Protein AF-A0A0F2RL14-F1 (afdb_monomer_lite)

Secondary structure (DSSP, 8-state):
-----------SGGG----TTTHHHHHHHHTTT--SSS------STTSSHHHHHHHHHHHHTPEEEE--TT----HHHHHTT-S-EEEETHHHHHHTT--GGGTTT-

pLDDT: mean 78.36, std 16.44, range [37.81, 94.62]

Structure (mmCIF, N/CA/C/O backbone):
data_AF-A0A0F2RL14-F1
#
_entry.id   AF-A0A0F2RL14-F1
#
loop_
_atom_site.group_PDB
_atom_site.id
_atom_site.type_symbol
_atom_site.label_atom_id
_atom_site.label_alt_id
_atom_site.label_comp_id
_atom_site.label_asym_id
_atom_site.label_entity_id
_atom_site.label_seq_id
_atom_site.pdbx_PDB_ins_code
_atom_site.Cartn_x
_atom_site.Cartn_y
_atom_site.Cartn_z
_atom_site.occupancy
_atom_site.B_iso_or_equiv
_atom_site.auth_seq_id
_atom_site.auth_comp_id
_atom_site.auth_asym_id
_atom_site.auth_atom_id
_atom_site.pdbx_PDB_model_num
ATOM 1 N N . MET A 1 1 ? -7.257 23.235 -30.963 1.00 46.66 1 MET A N 1
ATOM 2 C CA . MET A 1 1 ? -7.518 23.783 -29.615 1.00 46.66 1 MET A CA 1
ATOM 3 C C . MET A 1 1 ? -6.864 22.869 -28.592 1.00 46.66 1 MET A C 1
ATOM 5 O O . MET A 1 1 ? -7.030 21.665 -28.747 1.00 46.66 1 MET A O 1
ATOM 9 N N . PRO A 1 2 ? -6.107 23.383 -27.611 1.00 50.28 2 PRO A N 1
ATOM 10 C CA . PRO A 1 2 ? -5.514 22.547 -26.575 1.00 50.28 2 PRO A CA 1
ATOM 11 C C . PRO A 1 2 ? -6.593 22.121 -25.570 1.00 50.28 2 PRO A C 1
ATOM 13 O O . PRO A 1 2 ? -7.429 22.932 -25.174 1.00 50.28 2 PRO A O 1
ATOM 16 N N . LEU A 1 3 ? -6.595 20.840 -25.197 1.00 46.94 3 LEU A N 1
ATOM 17 C CA . LEU A 1 3 ? -7.476 20.288 -24.167 1.00 46.94 3 LEU A CA 1
ATOM 18 C C . LEU A 1 3 ? -7.044 20.833 -22.794 1.00 46.94 3 LEU A C 1
ATOM 20 O O . LEU A 1 3 ? -5.859 20.731 -22.464 1.00 46.94 3 LEU A O 1
ATOM 24 N N . PRO A 1 4 ? -7.951 21.398 -21.979 1.00 44.03 4 PRO A N 1
ATOM 25 C CA . PRO A 1 4 ? -7.604 21.876 -20.654 1.00 44.03 4 PRO A CA 1
ATOM 26 C C . PRO A 1 4 ? -7.525 20.665 -19.723 1.00 44.03 4 PRO A C 1
ATOM 28 O O . PRO A 1 4 ? -8.524 20.240 -19.146 1.00 44.03 4 PRO A O 1
ATOM 31 N N . LEU A 1 5 ? -6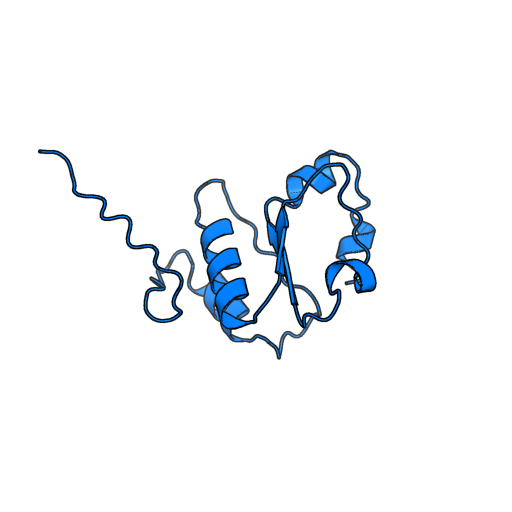.335 20.084 -19.579 1.00 44.47 5 LEU A N 1
ATOM 32 C CA . LEU A 1 5 ? -6.071 19.131 -18.507 1.00 44.47 5 LEU A CA 1
ATOM 33 C C . LEU A 1 5 ? -5.932 19.930 -17.211 1.00 44.47 5 LEU A C 1
ATOM 35 O O . LEU A 1 5 ? -4.838 20.310 -16.800 1.00 44.47 5 LEU A O 1
ATOM 39 N N . GLY A 1 6 ? -7.072 20.260 -16.605 1.00 37.81 6 GLY A N 1
ATOM 40 C CA . GLY A 1 6 ? -7.121 20.797 -15.256 1.00 37.81 6 GLY A CA 1
ATOM 41 C C . GLY A 1 6 ? -6.551 19.754 -14.306 1.00 37.81 6 GLY A C 1
ATOM 42 O O . GLY A 1 6 ? -7.246 18.814 -13.931 1.00 37.81 6 GLY A O 1
ATOM 43 N N . HIS A 1 7 ? -5.282 19.910 -13.935 1.00 48.09 7 HIS A N 1
ATOM 44 C CA . HIS A 1 7 ? -4.658 19.169 -12.849 1.00 48.09 7 HIS A CA 1
ATOM 45 C C . HIS A 1 7 ? -5.282 19.646 -11.532 1.00 48.09 7 HIS A C 1
ATOM 47 O O . HIS A 1 7 ? -4.729 20.475 -10.812 1.00 48.09 7 HIS A O 1
ATOM 53 N N . ARG A 1 8 ? -6.501 19.177 -11.251 1.00 42.28 8 ARG A N 1
ATOM 54 C CA . ARG A 1 8 ? -7.038 19.181 -9.897 1.00 42.28 8 ARG A CA 1
ATOM 55 C C . ARG A 1 8 ? -6.203 18.174 -9.126 1.00 42.28 8 ARG A C 1
ATOM 57 O O . ARG A 1 8 ? -6.225 16.988 -9.440 1.00 42.28 8 ARG A O 1
ATOM 64 N N . SER A 1 9 ? -5.438 18.671 -8.162 1.00 45.31 9 SER A N 1
ATOM 65 C CA . SER A 1 9 ? -4.812 17.846 -7.135 1.00 45.31 9 SER A CA 1
ATOM 66 C C . SER A 1 9 ? -5.932 17.206 -6.310 1.00 45.31 9 SER A C 1
ATOM 68 O O . SER A 1 9 ? -6.399 17.758 -5.318 1.00 45.31 9 SER A O 1
ATOM 70 N N . ALA A 1 10 ? -6.445 16.097 -6.829 1.00 45.34 10 ALA A N 1
ATOM 71 C CA . ALA A 1 10 ? -7.497 15.271 -6.268 1.00 45.34 10 ALA A CA 1
ATOM 72 C C . ALA A 1 10 ? -6.859 14.336 -5.234 1.00 45.34 10 ALA A C 1
ATOM 74 O O . ALA A 1 10 ? -6.540 13.187 -5.529 1.00 45.34 10 ALA A O 1
ATOM 75 N N . LEU A 1 11 ? -6.563 14.872 -4.050 1.00 50.31 11 LEU A N 1
ATOM 76 C CA . LEU A 1 11 ? -5.995 14.110 -2.928 1.00 50.31 11 LEU A CA 1
ATOM 77 C C . LEU A 1 11 ? -7.058 13.750 -1.871 1.00 50.31 11 LEU A C 1
ATOM 79 O O . LEU A 1 11 ? -6.724 13.175 -0.838 1.00 50.31 11 LEU A O 1
ATOM 83 N N . GLY A 1 12 ? -8.331 14.086 -2.115 1.00 50.28 12 GLY A N 1
ATOM 84 C CA . GLY A 1 12 ? -9.468 13.731 -1.265 1.00 50.28 12 GLY A CA 1
ATOM 85 C C . GLY A 1 12 ? -10.190 12.472 -1.751 1.00 50.28 12 GLY A C 1
ATOM 86 O O . GLY A 1 12 ? -10.265 12.211 -2.951 1.00 50.28 12 GLY A O 1
ATOM 87 N N . ARG A 1 13 ? -10.767 11.706 -0.815 1.00 51.34 13 ARG A N 1
ATOM 88 C CA . ARG A 1 13 ? -11.538 10.472 -1.083 1.00 51.34 13 ARG A CA 1
ATOM 89 C C . ARG A 1 13 ? -12.722 10.709 -2.035 1.00 51.34 13 ARG A C 1
ATOM 91 O O . ARG A 1 13 ? -13.128 9.798 -2.745 1.00 51.34 13 ARG A O 1
ATOM 98 N N . GLU A 1 14 ? -13.246 11.933 -2.060 1.00 49.00 14 GLU A N 1
ATOM 99 C CA . GLU A 1 14 ? -14.365 12.368 -2.907 1.00 49.00 14 GLU A CA 1
ATOM 100 C C . GLU A 1 14 ? -13.989 12.779 -4.342 1.00 49.00 14 GLU A C 1
ATOM 102 O O . GLU A 1 14 ? -14.878 12.894 -5.182 1.00 49.00 14 GLU A O 1
ATOM 107 N N . ASP A 1 15 ? -12.700 12.924 -4.660 1.00 55.09 15 ASP A N 1
ATOM 108 C CA . ASP A 1 15 ? -12.231 13.179 -6.032 1.00 55.09 15 ASP A CA 1
ATOM 109 C C . ASP A 1 15 ? -11.713 11.905 -6.729 1.00 55.09 15 ASP A C 1
ATOM 111 O O . ASP A 1 15 ? -11.136 11.954 -7.820 1.00 55.09 15 ASP A O 1
ATOM 115 N N . PHE A 1 16 ? -11.905 10.745 -6.099 1.00 64.62 16 PHE A N 1
ATOM 116 C CA . PHE A 1 16 ? -11.449 9.472 -6.625 1.00 64.62 16 PHE A CA 1
ATOM 117 C C . PHE A 1 16 ? -12.376 8.978 -7.748 1.00 64.62 16 PHE A C 1
ATOM 119 O O . PHE A 1 16 ? -13.507 8.552 -7.511 1.00 64.62 16 PHE A O 1
ATOM 126 N N . LEU A 1 17 ? -11.894 9.014 -8.993 1.00 64.62 17 LEU A N 1
ATOM 127 C CA . LEU A 1 17 ? -12.602 8.419 -10.127 1.00 64.62 17 LEU A CA 1
ATOM 128 C C . LEU A 1 17 ? -12.404 6.896 -10.117 1.00 64.62 17 LEU A C 1
ATOM 130 O O . LEU A 1 17 ? -11.452 6.367 -10.700 1.00 64.62 17 LEU A O 1
ATOM 134 N N . VAL A 1 18 ? -13.332 6.195 -9.460 1.00 74.12 18 VAL A N 1
ATOM 135 C CA . VAL A 1 18 ? -13.528 4.757 -9.674 1.00 74.12 18 VAL A CA 1
ATOM 136 C C . VAL A 1 18 ? -13.950 4.557 -11.130 1.00 74.12 18 VAL A C 1
ATOM 138 O O . VAL A 1 18 ? -14.899 5.179 -11.607 1.00 74.12 18 VAL A O 1
ATOM 141 N N . ALA A 1 19 ? -13.232 3.704 -11.842 1.00 77.06 19 ALA A N 1
ATOM 142 C CA . ALA A 1 19 ? -13.506 3.333 -13.217 1.00 77.06 19 ALA A CA 1
ATOM 143 C C . ALA A 1 19 ? -13.333 1.817 -13.372 1.00 77.06 19 ALA A C 1
ATOM 145 O O . ALA A 1 19 ? -12.567 1.222 -12.612 1.00 77.06 19 ALA A O 1
ATOM 146 N N . PRO A 1 20 ? -13.911 1.193 -14.414 1.00 77.50 20 PRO A N 1
ATOM 147 C CA . PRO A 1 20 ? -13.834 -0.260 -14.596 1.00 77.50 20 PRO A CA 1
ATOM 148 C C . PRO A 1 20 ? -12.412 -0.841 -14.542 1.00 77.50 20 PRO A C 1
ATOM 150 O O . PRO A 1 20 ? -12.221 -1.991 -14.169 1.00 77.50 20 PRO A O 1
ATOM 153 N N . GLY A 1 21 ? -11.392 -0.044 -14.885 1.00 80.06 21 GLY A N 1
ATOM 154 C CA . GLY A 1 21 ? -9.986 -0.454 -14.835 1.00 80.06 21 GLY A CA 1
ATOM 155 C C . GLY A 1 21 ? -9.313 -0.412 -13.455 1.00 80.06 21 GLY A C 1
ATOM 156 O O . GLY A 1 21 ? -8.186 -0.884 -13.345 1.00 80.06 21 GLY A O 1
ATOM 157 N N . ASN A 1 22 ? -9.941 0.165 -12.423 1.00 83.81 22 ASN A N 1
ATOM 158 C CA . ASN A 1 22 ? -9.380 0.261 -11.067 1.00 83.81 22 ASN A CA 1
ATOM 159 C C . ASN A 1 22 ? -10.348 -0.165 -9.944 1.00 83.81 22 ASN A C 1
ATOM 161 O O . ASN A 1 22 ? -9.927 -0.205 -8.790 1.00 83.81 22 ASN A O 1
ATOM 165 N N . GLU A 1 23 ? -11.595 -0.527 -10.266 1.00 87.69 23 GLU A N 1
ATOM 166 C CA . GLU A 1 23 ? -12.639 -0.926 -9.305 1.00 87.69 23 GLU A CA 1
ATOM 167 C C . GLU A 1 23 ? -12.167 -1.974 -8.291 1.00 87.69 23 GLU A C 1
ATOM 169 O O . GLU A 1 23 ? -12.360 -1.807 -7.087 1.00 87.69 23 GLU A O 1
ATOM 174 N N . GLU A 1 24 ? -11.502 -3.033 -8.755 1.00 90.00 24 GLU A N 1
ATOM 175 C CA . GLU A 1 24 ? -11.025 -4.101 -7.873 1.00 90.00 24 GLU A CA 1
ATOM 176 C C . GLU A 1 24 ? -9.936 -3.614 -6.909 1.00 90.00 24 GLU A C 1
ATOM 178 O O . GLU A 1 24 ? -9.995 -3.893 -5.710 1.00 90.00 24 GLU A O 1
ATOM 183 N N . ALA A 1 25 ? -8.961 -2.851 -7.412 1.00 90.31 25 ALA A N 1
ATOM 184 C CA . ALA A 1 25 ? -7.896 -2.293 -6.584 1.00 90.31 25 ALA A CA 1
ATOM 185 C C . ALA A 1 25 ? -8.474 -1.392 -5.484 1.00 90.31 25 ALA A C 1
ATOM 187 O O . ALA A 1 25 ? -8.049 -1.448 -4.334 1.00 90.31 25 ALA A O 1
ATOM 188 N N . VAL A 1 26 ? -9.487 -0.603 -5.826 1.00 89.25 26 VAL A N 1
ATOM 189 C CA . VAL A 1 26 ? -10.150 0.323 -4.905 1.00 89.25 26 VAL A CA 1
ATOM 190 C C . VAL A 1 26 ? -10.940 -0.425 -3.848 1.00 89.25 26 VAL A C 1
ATOM 192 O O . VAL A 1 26 ? -10.805 -0.120 -2.667 1.00 89.25 26 VAL A O 1
ATOM 195 N N . ALA A 1 27 ? -11.686 -1.457 -4.245 1.00 90.94 27 ALA A N 1
ATOM 196 C CA . ALA A 1 27 ? -12.412 -2.303 -3.308 1.00 90.94 27 ALA A CA 1
ATOM 197 C C . ALA A 1 27 ? -11.475 -2.959 -2.281 1.00 90.94 27 ALA A C 1
ATOM 199 O O . ALA A 1 27 ? -11.854 -3.134 -1.123 1.00 90.94 27 ALA A O 1
ATOM 200 N N . TRP A 1 28 ? -10.244 -3.303 -2.674 1.00 93.44 28 TRP A N 1
ATOM 201 C CA . TRP A 1 28 ? -9.223 -3.761 -1.733 1.00 93.44 28 TRP A CA 1
ATO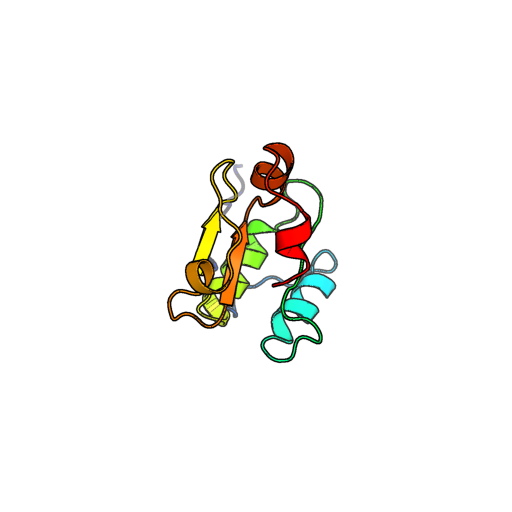M 202 C C . TRP A 1 28 ? -8.741 -2.650 -0.801 1.00 93.44 28 TRP A C 1
ATOM 204 O O . TRP A 1 28 ? -8.678 -2.878 0.406 1.00 93.44 28 TRP A O 1
ATOM 214 N N . LEU A 1 29 ? -8.449 -1.452 -1.313 1.00 91.06 29 LEU A N 1
ATOM 215 C CA . LEU A 1 29 ? -8.039 -0.317 -0.478 1.00 91.06 29 LEU A CA 1
ATOM 216 C C . LEU A 1 29 ? -9.115 0.075 0.547 1.00 91.06 29 LEU A C 1
ATOM 218 O O . LEU A 1 29 ? -8.785 0.337 1.702 1.00 91.06 29 LEU A O 1
ATOM 222 N N . ASP A 1 30 ? -10.394 0.037 0.167 1.00 90.50 30 ASP A N 1
ATOM 223 C CA . ASP A 1 30 ? -11.524 0.365 1.045 1.00 90.50 30 ASP A CA 1
ATOM 224 C C . ASP A 1 30 ? -11.738 -0.638 2.187 1.00 90.50 30 ASP A C 1
ATOM 226 O O . ASP A 1 30 ? -12.375 -0.298 3.183 1.00 90.50 30 ASP A O 1
ATOM 230 N N . ARG A 1 31 ? -11.193 -1.857 2.085 1.00 93.38 31 ARG A N 1
ATOM 231 C CA . ARG A 1 31 ? -11.238 -2.844 3.177 1.00 93.38 31 ARG A CA 1
ATOM 232 C C . ARG A 1 31 ? -10.284 -2.523 4.318 1.00 93.38 31 ARG A C 1
ATOM 234 O O . ARG A 1 31 ? -10.351 -3.194 5.336 1.00 93.38 31 ARG A O 1
ATOM 241 N N . TRP A 1 32 ? -9.382 -1.558 4.170 1.00 91.62 32 TRP A N 1
ATOM 242 C CA . TRP A 1 32 ? -8.484 -1.174 5.254 1.00 91.62 32 TRP A CA 1
ATOM 243 C C . TRP A 1 32 ? -9.275 -0.644 6.469 1.00 91.62 32 TRP A C 1
ATOM 245 O O . TRP A 1 32 ? -10.141 0.216 6.288 1.00 91.62 32 TRP A O 1
ATOM 255 N N . PRO A 1 33 ? -8.962 -1.071 7.711 1.00 92.69 33 PRO A N 1
ATOM 256 C CA . PRO A 1 33 ? -7.826 -1.905 8.130 1.00 92.69 33 PRO A CA 1
ATOM 257 C C . PRO A 1 33 ? -8.102 -3.421 8.206 1.00 92.69 33 PRO A C 1
ATOM 259 O O . PRO A 1 33 ? -7.244 -4.168 8.667 1.00 92.69 33 PRO A O 1
ATOM 262 N N . ASP A 1 34 ? -9.260 -3.890 7.749 1.00 93.00 34 ASP A N 1
ATOM 263 C CA . ASP A 1 34 ? -9.738 -5.277 7.855 1.00 93.00 34 ASP A CA 1
ATOM 264 C C . ASP A 1 34 ? -9.182 -6.208 6.756 1.00 93.00 34 ASP A C 1
ATOM 266 O O . ASP A 1 34 ? -9.860 -7.116 6.262 1.00 93.00 34 ASP A O 1
ATOM 270 N N . TRP A 1 35 ? -7.940 -5.986 6.321 1.00 92.81 35 TRP A N 1
ATOM 271 C CA . TRP A 1 35 ? -7.307 -6.860 5.338 1.00 92.81 35 TRP A CA 1
ATOM 272 C C . TRP A 1 35 ? -7.051 -8.260 5.917 1.00 92.81 35 TRP A C 1
ATOM 274 O O . TRP A 1 35 ? -6.659 -8.396 7.075 1.00 92.81 35 TRP A O 1
ATOM 284 N N . PRO A 1 36 ? -7.206 -9.327 5.110 1.00 90.12 36 PRO A N 1
ATOM 285 C CA . PRO A 1 36 ? -6.920 -10.696 5.546 1.00 90.12 36 PRO A CA 1
ATOM 286 C C . PRO A 1 36 ? -5.416 -10.966 5.710 1.00 90.12 36 PRO A C 1
ATOM 288 O O . PRO A 1 36 ? -5.031 -12.005 6.241 1.00 90.12 36 PRO A O 1
ATOM 291 N N . SER A 1 37 ? -4.578 -10.054 5.214 1.00 88.38 37 SER A N 1
ATOM 292 C CA . SER A 1 37 ? -3.121 -10.097 5.247 1.00 88.38 37 SER A CA 1
ATOM 293 C C . SER A 1 37 ? -2.591 -8.715 5.650 1.00 88.38 37 SER A C 1
ATOM 295 O O . SER A 1 37 ? -3.207 -7.710 5.288 1.00 88.38 37 SER A O 1
ATOM 297 N N . PRO A 1 38 ? -1.453 -8.637 6.353 1.00 86.06 38 PRO A N 1
ATOM 298 C CA . PRO A 1 38 ? -0.818 -7.375 6.754 1.00 86.06 38 PRO A CA 1
ATOM 299 C C . PRO A 1 38 ? -0.358 -6.484 5.588 1.00 86.06 38 PRO A C 1
ATOM 301 O O . PRO A 1 38 ? -0.099 -5.298 5.793 1.00 86.06 38 PRO A O 1
ATOM 304 N N . ALA A 1 39 ? -0.284 -7.018 4.366 1.00 88.56 39 ALA A N 1
ATOM 305 C CA . ALA A 1 39 ? 0.132 -6.276 3.182 1.00 88.56 39 ALA A CA 1
ATOM 306 C C . ALA A 1 39 ? -0.796 -6.514 1.982 1.00 88.56 39 ALA A C 1
ATOM 308 O O . ALA A 1 39 ? -1.335 -7.606 1.786 1.00 88.56 39 ALA A O 1
ATOM 309 N N . LEU A 1 40 ? -0.910 -5.482 1.143 1.00 91.62 40 LEU A N 1
ATOM 310 C CA . LEU A 1 40 ? -1.564 -5.505 -0.162 1.00 91.62 40 LEU A CA 1
ATOM 311 C C . LEU A 1 40 ? -0.542 -5.083 -1.226 1.00 91.62 40 LEU A C 1
ATOM 313 O O . LEU A 1 40 ? 0.089 -4.035 -1.091 1.00 91.62 40 LEU A O 1
ATOM 317 N N . LEU A 1 41 ? -0.399 -5.872 -2.293 1.00 91.06 41 LEU A N 1
ATOM 318 C CA . LEU A 1 41 ? 0.454 -5.540 -3.435 1.00 91.06 41 LEU A CA 1
ATOM 319 C C . LEU A 1 41 ? -0.402 -5.046 -4.601 1.00 91.06 41 LEU A C 1
ATOM 321 O O . LEU A 1 41 ? -1.225 -5.790 -5.131 1.00 91.06 41 LEU A O 1
ATOM 325 N N . LEU A 1 42 ? -0.166 -3.809 -5.036 1.00 90.56 42 LEU A N 1
ATOM 326 C CA . LEU A 1 42 ? -0.775 -3.260 -6.242 1.00 90.56 42 LEU A CA 1
ATOM 327 C C . LEU A 1 42 ? 0.208 -3.364 -7.412 1.00 90.56 42 LEU A C 1
ATOM 329 O O . LEU A 1 42 ? 1.234 -2.689 -7.430 1.00 90.56 42 LEU A O 1
ATOM 333 N N . HIS A 1 43 ? -0.121 -4.177 -8.412 1.00 89.56 43 HIS A N 1
ATOM 334 C CA . HIS A 1 43 ? 0.706 -4.376 -9.601 1.00 89.56 43 HIS A CA 1
ATOM 335 C C . HIS A 1 43 ? -0.077 -4.076 -10.883 1.00 89.56 43 HIS A C 1
ATOM 337 O O . HIS A 1 43 ? -1.302 -4.133 -10.926 1.00 89.56 43 HIS A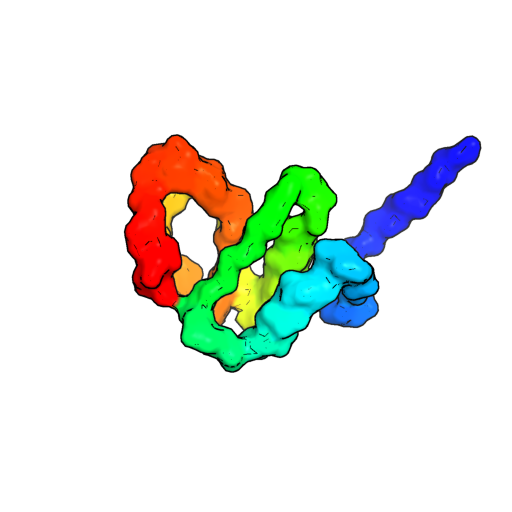 O 1
ATOM 343 N N . GLY A 1 44 ? 0.640 -3.736 -11.952 1.00 87.56 44 GLY A N 1
ATOM 344 C CA . GLY A 1 44 ? 0.043 -3.338 -13.224 1.00 87.56 44 GLY A CA 1
ATOM 345 C C . GLY A 1 44 ? 1.033 -2.579 -14.108 1.00 87.56 44 GLY A C 1
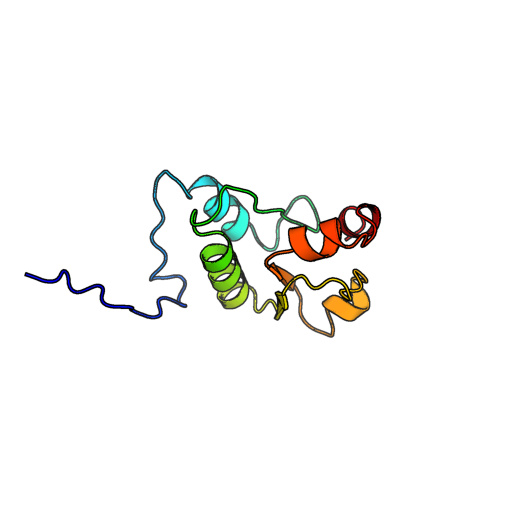ATOM 346 O O . GLY A 1 44 ? 2.093 -2.168 -13.623 1.00 87.56 44 GLY A O 1
ATOM 347 N N . PRO A 1 45 ? 0.717 -2.369 -15.395 1.00 87.06 45 PRO A N 1
ATOM 348 C CA . PRO A 1 45 ? 1.627 -1.724 -16.336 1.00 87.06 45 PRO A CA 1
ATOM 349 C C . PRO A 1 45 ? 1.962 -0.269 -15.940 1.00 87.06 45 PRO A C 1
ATOM 351 O O . PRO A 1 45 ? 1.235 0.359 -15.157 1.00 87.06 45 PRO A O 1
ATOM 354 N N . PRO A 1 46 ? 3.066 0.305 -16.453 1.00 86.31 46 PRO A N 1
ATOM 355 C CA . PRO A 1 46 ? 3.363 1.725 -16.280 1.00 86.31 46 PRO A CA 1
ATOM 356 C C . PRO A 1 46 ? 2.185 2.602 -16.732 1.00 86.31 46 PRO A C 1
ATOM 358 O O . PRO A 1 46 ? 1.549 2.327 -17.746 1.00 86.31 46 PRO A O 1
ATOM 361 N N . GLY A 1 47 ? 1.872 3.648 -15.964 1.00 84.62 47 GLY A N 1
ATOM 362 C CA . GLY A 1 47 ? 0.788 4.581 -16.292 1.00 84.62 47 GLY A CA 1
ATOM 363 C C . GLY A 1 47 ? -0.637 4.124 -15.942 1.00 84.62 47 GLY A C 1
ATOM 364 O O . GLY A 1 47 ? -1.561 4.904 -16.140 1.00 84.62 47 GLY A O 1
ATOM 365 N N . CYS A 1 48 ? -0.851 2.932 -15.363 1.00 86.19 48 CYS A N 1
ATOM 366 C CA . CYS A 1 48 ? -2.199 2.468 -14.977 1.00 86.19 48 CYS A CA 1
ATOM 367 C C . CYS A 1 48 ? -2.749 3.076 -13.667 1.00 86.19 48 CYS A C 1
ATOM 369 O O . CYS A 1 48 ? -3.788 2.644 -13.179 1.00 86.19 48 CYS A O 1
ATOM 371 N N . GLY A 1 49 ? -2.055 4.054 -13.072 1.00 88.00 49 GLY A N 1
ATOM 372 C CA . GLY A 1 49 ? -2.536 4.780 -11.889 1.00 88.00 49 GLY A CA 1
ATOM 373 C C . GLY A 1 49 ? -2.148 4.200 -10.522 1.00 88.00 49 GLY A C 1
ATOM 374 O O . GLY A 1 49 ? -2.704 4.642 -9.522 1.00 88.00 49 GLY A O 1
ATOM 375 N N . LYS A 1 50 ? -1.184 3.268 -10.435 1.00 91.38 50 LYS A N 1
ATOM 376 C CA . LYS A 1 50 ? -0.740 2.672 -9.152 1.00 91.38 50 LYS A CA 1
ATOM 377 C C . LYS A 1 50 ? -0.294 3.713 -8.127 1.00 91.38 50 LYS A C 1
ATOM 379 O O . LYS A 1 50 ? -0.831 3.740 -7.028 1.00 91.38 50 LYS A O 1
ATOM 384 N N . SER A 1 51 ? 0.606 4.617 -8.517 1.00 90.50 51 SER A N 1
ATOM 385 C CA . SER A 1 51 ? 1.091 5.689 -7.642 1.00 90.50 51 SER A CA 1
ATOM 386 C C . SER A 1 51 ? -0.045 6.608 -7.191 1.00 90.50 51 SER A C 1
ATOM 388 O O . SER A 1 51 ? -0.077 7.041 -6.047 1.00 90.50 51 SER A O 1
ATOM 390 N N . HIS A 1 52 ? -1.039 6.858 -8.050 1.00 88.44 52 HIS A N 1
ATOM 391 C CA . HIS A 1 52 ? -2.217 7.634 -7.663 1.00 88.44 52 HIS A CA 1
ATOM 392 C C . HIS A 1 52 ? -3.057 6.904 -6.600 1.00 88.44 52 HIS A C 1
ATOM 394 O O . HIS A 1 52 ? -3.379 7.494 -5.572 1.00 88.44 52 HIS A O 1
ATOM 400 N N . LEU A 1 53 ? -3.340 5.612 -6.795 1.00 89.75 53 LEU A N 1
ATOM 401 C CA . LEU A 1 53 ? -4.032 4.766 -5.812 1.00 89.75 53 LEU A CA 1
ATOM 402 C C . LEU A 1 53 ? -3.276 4.690 -4.474 1.00 89.75 53 LEU A C 1
ATOM 404 O O . LEU A 1 53 ? -3.883 4.802 -3.411 1.00 89.75 53 LEU A O 1
ATOM 408 N N . ALA A 1 54 ? -1.949 4.575 -4.525 1.00 92.06 54 ALA A N 1
ATOM 409 C CA . ALA A 1 54 ? -1.061 4.619 -3.368 1.00 92.06 54 ALA A CA 1
ATOM 410 C C . ALA A 1 54 ? -1.190 5.936 -2.576 1.00 92.06 54 ALA A C 1
ATOM 412 O O . ALA A 1 54 ? -1.309 5.908 -1.350 1.00 92.06 54 ALA A O 1
ATOM 413 N N . GLN A 1 55 ? -1.228 7.086 -3.259 1.00 90.81 55 GLN A N 1
ATOM 414 C CA . GLN A 1 55 ? -1.420 8.389 -2.608 1.00 90.81 55 GLN A CA 1
ATOM 415 C C . GLN A 1 55 ? -2.809 8.526 -1.973 1.00 90.81 55 GLN A C 1
ATOM 417 O O . GLN A 1 55 ? -2.932 9.031 -0.859 1.00 90.81 55 GLN A O 1
ATOM 422 N N . VAL A 1 56 ? -3.854 8.039 -2.645 1.00 87.38 56 VAL A N 1
ATOM 423 C CA . VAL A 1 56 ? -5.228 8.043 -2.115 1.00 87.38 56 VAL A CA 1
ATOM 424 C C . VAL A 1 56 ? -5.325 7.185 -0.854 1.00 87.38 56 VAL A C 1
ATOM 426 O O . VAL A 1 56 ? -5.893 7.607 0.158 1.00 87.38 56 VAL A O 1
ATOM 429 N N . PHE A 1 57 ? -4.718 5.998 -0.870 1.00 91.31 57 PHE A N 1
ATOM 430 C CA . PHE A 1 57 ? -4.626 5.162 0.320 1.00 91.31 57 PHE A CA 1
ATOM 431 C C . PHE A 1 57 ? -3.859 5.861 1.448 1.00 91.31 57 PHE A C 1
ATOM 433 O O . PHE A 1 57 ? -4.314 5.853 2.589 1.00 91.31 57 PHE A O 1
ATOM 440 N N . ALA A 1 58 ? -2.734 6.515 1.155 1.00 92.31 58 ALA A N 1
ATOM 441 C CA . ALA A 1 58 ? -1.970 7.246 2.162 1.00 92.31 58 ALA A CA 1
ATOM 442 C C . ALA A 1 58 ? -2.776 8.384 2.804 1.00 92.31 58 ALA A C 1
ATOM 444 O O . ALA A 1 58 ? -2.793 8.507 4.029 1.00 92.31 58 ALA A O 1
ATOM 445 N N . ALA A 1 59 ? -3.512 9.153 1.998 1.00 88.94 59 ALA A N 1
ATOM 446 C CA . ALA A 1 59 ? -4.377 10.225 2.482 1.00 88.94 59 ALA A CA 1
ATOM 447 C C . ALA A 1 59 ? -5.512 9.711 3.389 1.00 88.94 59 ALA A C 1
ATOM 449 O O . ALA A 1 59 ? -5.845 10.349 4.385 1.00 88.94 59 ALA A O 1
ATOM 450 N N . THR A 1 60 ? -6.092 8.549 3.073 1.00 87.81 60 THR A N 1
ATOM 451 C CA . THR A 1 60 ? -7.225 7.975 3.824 1.00 87.81 60 THR A CA 1
ATOM 452 C C . THR A 1 60 ? -6.805 7.210 5.081 1.00 87.81 60 THR A C 1
ATOM 454 O O . THR A 1 60 ? -7.486 7.281 6.103 1.00 87.81 60 THR A O 1
ATOM 457 N N . SER A 1 61 ? -5.683 6.492 5.034 1.00 90.38 61 SER A N 1
ATOM 458 C CA . SER A 1 61 ? -5.173 5.671 6.144 1.00 90.38 61 SER A CA 1
ATOM 459 C C . SER A 1 61 ? -4.228 6.424 7.087 1.00 90.38 61 SER A C 1
ATOM 461 O O . SER A 1 61 ? -3.959 5.951 8.197 1.00 90.38 61 SER A O 1
ATOM 463 N N . GLY A 1 62 ? -3.719 7.584 6.657 1.00 91.06 62 GLY A N 1
ATOM 464 C CA . GLY A 1 62 ? -2.604 8.273 7.303 1.00 91.06 62 GLY A CA 1
ATOM 465 C C . GLY A 1 62 ? -1.268 7.552 7.100 1.00 91.06 62 GLY A C 1
ATOM 466 O O . GLY A 1 62 ? -0.361 7.716 7.919 1.00 91.06 62 GLY A O 1
ATOM 467 N N . ALA A 1 63 ? -1.155 6.710 6.066 1.00 93.38 63 ALA A N 1
ATOM 468 C CA . ALA A 1 63 ? 0.073 5.982 5.796 1.00 93.38 63 ALA A CA 1
ATOM 469 C C . ALA A 1 63 ? 1.209 6.924 5.402 1.00 93.38 63 ALA A C 1
ATOM 471 O O . ALA A 1 63 ? 1.026 7.923 4.703 1.00 93.38 63 ALA A O 1
ATOM 472 N N . ARG A 1 64 ? 2.422 6.550 5.801 1.00 93.19 64 ARG A N 1
ATOM 473 C CA . ARG A 1 64 ? 3.636 7.190 5.301 1.00 93.19 64 ARG A CA 1
ATOM 474 C C . ARG A 1 64 ? 3.972 6.625 3.925 1.00 93.19 64 ARG A C 1
ATOM 476 O O . ARG A 1 64 ? 4.035 5.409 3.778 1.00 93.19 64 ARG A O 1
ATOM 483 N N . VAL A 1 65 ? 4.234 7.490 2.949 1.00 92.69 65 VAL A N 1
ATOM 484 C CA . VAL A 1 65 ? 4.700 7.072 1.619 1.00 92.69 65 VAL A CA 1
ATOM 485 C C . VAL A 1 65 ? 6.223 7.096 1.569 1.00 92.69 65 VAL A C 1
ATOM 487 O O . VAL A 1 65 ? 6.850 8.065 1.997 1.00 92.69 65 VAL A O 1
ATOM 490 N N . ILE A 1 66 ? 6.806 6.022 1.050 1.00 92.25 66 ILE A N 1
ATOM 491 C CA . ILE A 1 66 ? 8.237 5.842 0.820 1.00 92.25 66 ILE A CA 1
ATOM 492 C C . ILE A 1 66 ? 8.408 5.381 -0.630 1.00 92.25 66 ILE A C 1
ATOM 494 O O . ILE A 1 66 ? 7.588 4.623 -1.141 1.00 92.25 66 ILE A O 1
ATOM 498 N N . THR A 1 67 ? 9.461 5.837 -1.297 1.00 90.38 67 THR A N 1
ATOM 499 C CA . THR A 1 67 ? 9.820 5.366 -2.640 1.00 90.38 67 THR A CA 1
ATOM 500 C C . THR A 1 67 ? 10.800 4.203 -2.531 1.00 90.38 67 THR A C 1
ATOM 502 O O . THR A 1 67 ? 11.741 4.254 -1.740 1.00 90.38 67 THR A O 1
ATOM 505 N N . GLY A 1 68 ? 10.594 3.167 -3.337 1.00 87.06 68 GLY A N 1
ATOM 506 C CA . GLY A 1 68 ? 11.496 2.044 -3.511 1.00 87.06 68 GLY A CA 1
ATOM 507 C C . GLY A 1 68 ? 12.820 2.521 -4.086 1.00 87.06 68 GLY A C 1
ATOM 508 O O . GLY A 1 68 ? 12.906 2.987 -5.224 1.00 87.06 68 GLY A O 1
ATOM 509 N N . THR A 1 69 ? 13.866 2.418 -3.279 1.00 85.94 69 THR A N 1
ATOM 510 C CA . THR A 1 69 ? 15.241 2.705 -3.678 1.00 85.94 69 THR A CA 1
ATOM 511 C C . THR A 1 69 ? 16.120 1.479 -3.427 1.00 85.94 69 THR A C 1
ATOM 513 O O . THR A 1 69 ? 15.767 0.632 -2.605 1.00 85.94 69 THR A O 1
ATOM 516 N N . PRO A 1 70 ? 17.269 1.351 -4.115 1.00 80.75 70 PRO A N 1
ATOM 517 C CA . PRO A 1 70 ? 18.197 0.233 -3.916 1.00 80.75 70 PRO A CA 1
ATOM 518 C C . PRO A 1 70 ? 18.675 0.025 -2.471 1.00 80.75 70 PRO A C 1
ATOM 520 O O . PRO A 1 70 ? 19.032 -1.082 -2.087 1.00 80.75 70 PRO A O 1
ATOM 523 N N . ASP A 1 71 ? 18.704 1.091 -1.675 1.00 81.19 71 ASP A N 1
ATOM 524 C CA . ASP A 1 71 ? 19.104 1.105 -0.267 1.00 81.19 71 ASP A CA 1
ATOM 525 C C . ASP A 1 71 ? 17.929 0.905 0.708 1.00 81.19 71 ASP A C 1
ATOM 527 O O . ASP A 1 71 ? 18.122 0.951 1.925 1.00 81.19 71 ASP A O 1
ATOM 531 N N . LEU A 1 72 ? 16.711 0.676 0.201 1.00 82.00 72 LEU A N 1
ATOM 532 C CA . LEU A 1 72 ? 15.532 0.478 1.034 1.00 82.00 72 LEU A CA 1
ATOM 533 C C . LEU A 1 72 ? 15.682 -0.773 1.908 1.00 82.00 72 LEU A C 1
ATOM 535 O O . LEU A 1 72 ? 15.786 -1.899 1.423 1.00 82.00 72 LEU A O 1
ATOM 539 N N . VAL A 1 73 ? 15.598 -0.576 3.225 1.00 79.38 73 VAL A N 1
ATOM 540 C CA . VAL A 1 73 ? 15.577 -1.667 4.202 1.00 79.38 73 VAL A CA 1
ATOM 541 C C . VAL A 1 73 ? 14.137 -1.987 4.586 1.00 79.38 73 VAL A C 1
ATOM 543 O O . VAL A 1 73 ? 13.458 -1.205 5.257 1.00 79.38 73 VAL A O 1
ATOM 546 N N . LEU A 1 74 ? 13.683 -3.175 4.197 1.00 77.00 74 LEU A N 1
ATOM 547 C CA . LEU A 1 74 ? 12.353 -3.685 4.513 1.00 77.00 74 LEU A CA 1
ATOM 548 C C . LEU A 1 74 ? 12.306 -4.268 5.929 1.00 77.00 74 LEU A C 1
ATOM 550 O O . LEU A 1 74 ? 12.367 -5.478 6.132 1.00 77.00 74 LEU A O 1
ATOM 554 N N . HIS A 1 75 ? 12.223 -3.385 6.922 1.00 82.00 75 HIS A N 1
ATOM 555 C CA . HIS A 1 75 ? 12.085 -3.761 8.327 1.00 82.00 75 HIS A CA 1
ATOM 556 C C . HIS A 1 75 ? 10.832 -3.099 8.932 1.00 82.00 75 HIS A C 1
ATOM 558 O O . HIS A 1 75 ? 10.867 -1.893 9.206 1.00 82.00 75 HIS A O 1
ATOM 564 N N . PRO A 1 76 ? 9.722 -3.841 9.145 1.00 76.62 76 PRO A N 1
ATOM 565 C CA . PRO A 1 76 ? 8.422 -3.257 9.489 1.00 76.62 76 PRO A CA 1
ATOM 566 C C . PRO A 1 76 ? 8.426 -2.291 10.687 1.00 76.62 76 PRO A C 1
ATOM 568 O O . PRO A 1 76 ? 7.866 -1.204 10.548 1.00 76.62 76 PRO A O 1
ATOM 571 N N . PRO A 1 77 ? 9.107 -2.564 11.822 1.00 80.06 77 PRO A N 1
ATOM 572 C CA . PRO A 1 77 ? 9.186 -1.600 12.924 1.00 80.06 77 PRO A CA 1
ATOM 573 C C . PRO A 1 77 ? 9.767 -0.238 12.510 1.00 80.06 77 PRO A C 1
ATOM 575 O O . PRO A 1 77 ? 9.277 0.812 12.929 1.00 80.06 77 PRO A O 1
ATOM 578 N N . THR A 1 78 ? 10.784 -0.249 11.647 1.00 83.50 78 THR A N 1
ATOM 579 C CA . THR A 1 78 ? 11.453 0.961 11.144 1.00 83.50 78 THR A CA 1
ATOM 580 C C . THR A 1 78 ? 10.586 1.687 10.115 1.00 83.50 78 THR A C 1
ATOM 582 O O . THR A 1 78 ? 10.533 2.920 10.083 1.00 83.50 78 THR A O 1
ATOM 585 N N . LEU A 1 79 ? 9.878 0.924 9.281 1.00 83.81 79 LEU A N 1
ATOM 586 C CA . LEU A 1 79 ? 8.972 1.456 8.270 1.00 83.81 79 LEU A CA 1
ATOM 587 C C . LEU A 1 79 ? 7.714 2.066 8.893 1.00 83.81 79 LEU A C 1
ATOM 589 O O . LEU A 1 79 ? 7.275 3.114 8.430 1.00 83.81 79 LEU A O 1
ATOM 593 N N . LEU A 1 80 ? 7.155 1.475 9.946 1.00 86.06 80 LEU A N 1
ATOM 594 C CA . LEU A 1 80 ? 5.955 2.000 10.592 1.00 86.06 80 LEU A CA 1
ATOM 595 C C . LEU A 1 80 ? 6.264 3.252 11.416 1.00 86.06 80 LEU A C 1
ATOM 597 O O . LEU A 1 80 ? 5.534 4.221 11.304 1.00 86.06 80 LEU A O 1
ATOM 601 N N . ASN A 1 81 ? 7.349 3.293 12.200 1.00 85.38 81 ASN A N 1
ATOM 602 C CA . ASN A 1 81 ? 7.793 4.501 12.924 1.00 85.38 81 ASN A CA 1
ATOM 603 C C . ASN A 1 81 ? 6.650 5.328 13.577 1.00 85.38 81 ASN A C 1
ATOM 605 O O . ASN A 1 81 ? 6.604 6.553 13.454 1.00 85.38 81 ASN A O 1
ATOM 609 N N . GLY A 1 82 ? 5.685 4.655 14.215 1.00 85.31 82 GLY A N 1
ATOM 610 C CA . GLY A 1 82 ? 4.531 5.284 14.872 1.00 85.31 82 GLY A CA 1
ATOM 611 C C . GLY A 1 82 ? 3.286 5.521 14.002 1.00 85.31 82 GLY A C 1
ATOM 612 O O . GLY A 1 82 ? 2.251 5.894 14.552 1.00 85.31 82 GLY A O 1
ATOM 613 N N . VAL A 1 83 ? 3.332 5.277 12.686 1.00 89.38 83 VAL A N 1
ATOM 614 C CA . VAL A 1 83 ? 2.138 5.233 11.821 1.00 89.38 83 VAL A CA 1
ATOM 615 C C . VAL A 1 83 ? 1.560 3.819 11.731 1.00 89.38 83 VAL A C 1
ATOM 617 O O . VAL A 1 83 ? 2.245 2.832 11.989 1.00 89.38 83 VAL A O 1
ATOM 620 N N . ARG A 1 84 ? 0.273 3.716 11.374 1.00 89.38 84 ARG A N 1
ATOM 621 C CA . ARG A 1 84 ? -0.445 2.429 11.287 1.00 89.38 84 ARG A CA 1
ATOM 622 C C . ARG A 1 84 ? -0.262 1.697 9.959 1.00 89.38 84 ARG A C 1
ATOM 624 O O . ARG A 1 84 ? -0.568 0.516 9.889 1.00 89.38 84 ARG A O 1
ATOM 631 N N . ALA A 1 85 ? 0.191 2.397 8.926 1.00 93.00 85 ALA A N 1
ATOM 632 C CA . ALA A 1 85 ? 0.368 1.857 7.587 1.00 93.00 85 ALA A CA 1
ATOM 633 C C . ALA A 1 85 ? 1.510 2.571 6.868 1.00 93.00 85 ALA A C 1
ATOM 635 O O . ALA A 1 85 ? 1.843 3.718 7.173 1.00 93.00 85 ALA A O 1
ATOM 636 N N . VAL A 1 86 ? 2.090 1.893 5.885 1.00 93.69 86 VAL A N 1
ATOM 637 C CA . VAL A 1 86 ? 3.141 2.424 5.017 1.00 93.69 86 VAL A CA 1
ATOM 638 C C . VAL A 1 86 ? 2.812 2.045 3.588 1.00 93.69 86 VAL A C 1
ATOM 640 O O . VAL A 1 86 ? 2.354 0.938 3.322 1.00 93.69 86 VAL A O 1
ATOM 643 N N . VAL A 1 87 ? 3.077 2.969 2.677 1.00 94.62 87 VAL A N 1
ATOM 644 C CA . VAL A 1 87 ? 3.068 2.733 1.240 1.00 94.62 87 VAL A CA 1
ATOM 645 C C . VAL A 1 87 ? 4.506 2.732 0.760 1.00 94.62 87 VAL A C 1
ATOM 647 O O . VAL A 1 87 ? 5.254 3.663 1.058 1.00 94.62 87 VAL A O 1
ATOM 650 N N . ILE A 1 88 ? 4.872 1.705 0.001 1.00 92.88 88 ILE A N 1
ATOM 651 C CA . ILE A 1 88 ? 6.145 1.638 -0.712 1.00 92.88 88 ILE A CA 1
ATOM 652 C C . ILE A 1 88 ? 5.813 1.711 -2.202 1.00 92.88 88 ILE A C 1
ATOM 654 O O . ILE A 1 88 ? 5.325 0.738 -2.772 1.00 92.88 88 ILE A O 1
ATOM 658 N N . ASP A 1 89 ? 6.009 2.880 -2.804 1.00 92.44 89 ASP A N 1
ATOM 659 C CA . ASP A 1 89 ? 5.825 3.078 -4.246 1.00 92.44 89 ASP A CA 1
ATOM 660 C C . ASP A 1 89 ? 7.088 2.633 -4.995 1.00 92.44 89 ASP A C 1
ATOM 662 O O . ASP A 1 89 ? 8.173 2.697 -4.427 1.00 92.44 89 ASP A O 1
ATOM 666 N N . ASP A 1 90 ? 6.975 2.184 -6.244 1.00 89.06 90 ASP A N 1
ATOM 667 C CA . ASP A 1 90 ? 8.111 1.696 -7.055 1.00 89.06 90 ASP A CA 1
ATOM 668 C C . ASP A 1 90 ? 8.991 0.624 -6.361 1.00 89.06 90 ASP A C 1
ATOM 670 O O . ASP A 1 90 ? 10.223 0.624 -6.465 1.00 89.06 90 ASP A O 1
ATOM 674 N N . VAL A 1 91 ? 8.376 -0.292 -5.599 1.00 86.50 91 VAL A N 1
ATOM 675 C CA . VAL A 1 91 ? 9.090 -1.352 -4.853 1.00 86.50 91 VAL A CA 1
ATOM 676 C C . VAL A 1 91 ? 9.911 -2.278 -5.760 1.00 86.50 91 VAL A C 1
ATOM 678 O O . VAL A 1 91 ? 10.937 -2.807 -5.337 1.00 86.50 91 VAL A O 1
ATOM 681 N N . ASP A 1 92 ? 9.511 -2.427 -7.021 1.00 84.00 92 ASP A N 1
ATOM 682 C CA . ASP A 1 92 ? 10.230 -3.163 -8.060 1.00 84.00 92 ASP A CA 1
ATOM 683 C C . ASP A 1 92 ? 11.671 -2.671 -8.224 1.00 84.00 92 ASP A C 1
ATOM 685 O O . ASP A 1 92 ? 12.581 -3.484 -8.351 1.00 84.00 92 ASP A O 1
ATOM 689 N N . ARG A 1 93 ? 11.923 -1.366 -8.075 1.00 82.44 93 ARG A N 1
ATOM 690 C CA . ARG A 1 93 ? 13.281 -0.805 -8.152 1.00 82.44 93 ARG A CA 1
ATOM 691 C C . ARG A 1 93 ? 14.189 -1.263 -7.013 1.00 82.44 93 ARG A C 1
ATOM 693 O O . ARG A 1 93 ? 15.397 -1.392 -7.200 1.00 82.44 93 ARG A O 1
ATOM 700 N N . ALA A 1 94 ? 13.622 -1.474 -5.826 1.00 80.00 94 ALA A N 1
ATOM 701 C CA . ALA A 1 94 ? 14.355 -2.015 -4.685 1.00 80.00 94 ALA A CA 1
ATOM 702 C C . ALA A 1 94 ? 14.628 -3.516 -4.881 1.00 80.00 94 ALA A C 1
ATOM 704 O O . ALA A 1 94 ? 15.733 -3.991 -4.620 1.00 80.00 94 ALA A O 1
ATOM 705 N N . LEU A 1 95 ? 13.644 -4.252 -5.404 1.00 77.69 95 LEU A N 1
ATOM 706 C CA . LEU A 1 95 ? 13.767 -5.682 -5.694 1.00 77.69 95 LEU A CA 1
ATOM 707 C C . LEU A 1 95 ? 14.808 -5.967 -6.786 1.00 77.69 95 LEU A C 1
ATOM 709 O O . LEU A 1 95 ? 15.662 -6.833 -6.607 1.00 77.69 95 LEU A O 1
ATOM 713 N N . GLU A 1 96 ? 14.806 -5.192 -7.874 1.00 79.81 96 GLU A N 1
ATOM 714 C CA . GLU A 1 96 ? 15.803 -5.278 -8.951 1.00 79.81 96 GLU A CA 1
ATOM 715 C C . GLU A 1 96 ? 17.237 -5.036 -8.453 1.00 79.81 96 GLU A C 1
ATOM 717 O O . GLU A 1 96 ? 18.194 -5.576 -9.009 1.00 79.81 96 GLU A O 1
ATOM 722 N N . ALA A 1 97 ? 17.399 -4.263 -7.377 1.00 74.06 97 ALA A N 1
ATOM 723 C CA . ALA A 1 97 ? 18.687 -4.000 -6.746 1.00 74.06 97 ALA A CA 1
ATOM 724 C C . ALA A 1 97 ? 19.150 -5.099 -5.769 1.00 74.06 97 ALA A C 1
ATOM 726 O O . ALA A 1 97 ? 20.219 -4.974 -5.170 1.00 74.06 97 ALA A O 1
ATOM 727 N N . GLY A 1 98 ? 18.378 -6.179 -5.609 1.00 67.81 98 GLY A N 1
ATOM 728 C CA . GLY A 1 98 ? 18.727 -7.308 -4.748 1.00 67.81 98 GLY A CA 1
ATOM 729 C C . GLY A 1 98 ? 18.275 -7.167 -3.295 1.00 67.81 98 GLY A C 1
ATOM 730 O O . GLY A 1 98 ? 18.762 -7.909 -2.438 1.00 67.81 98 GLY A O 1
ATOM 731 N N . VAL A 1 99 ? 17.342 -6.254 -2.991 1.00 66.00 99 VAL A N 1
ATOM 732 C CA . VAL A 1 99 ? 16.648 -6.264 -1.695 1.00 66.00 99 VAL A CA 1
ATOM 733 C C . VAL A 1 99 ? 15.861 -7.573 -1.588 1.00 66.00 99 VAL A C 1
ATOM 735 O O . VAL A 1 99 ? 15.076 -7.909 -2.471 1.00 66.00 99 VAL A O 1
ATOM 738 N N . ALA A 1 100 ? 16.105 -8.340 -0.521 1.00 59.31 100 ALA A N 1
ATOM 739 C CA . ALA A 1 100 ? 15.576 -9.693 -0.374 1.00 59.31 100 ALA A CA 1
ATOM 740 C C . ALA A 1 100 ? 14.035 -9.715 -0.426 1.00 59.31 100 ALA A C 1
ATOM 742 O O . ALA A 1 100 ? 13.372 -9.235 0.494 1.00 59.31 100 ALA A O 1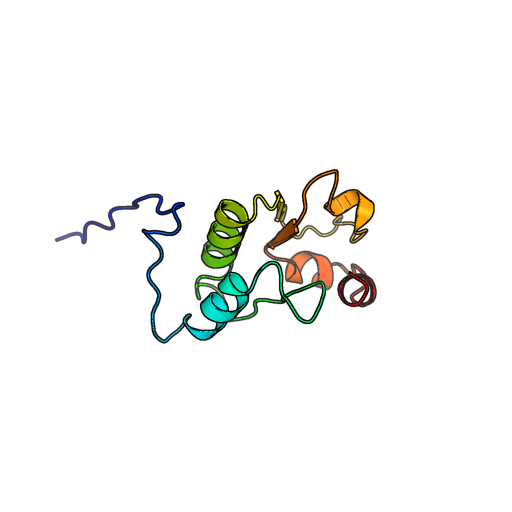
ATOM 743 N N . GLU A 1 101 ? 13.470 -10.342 -1.466 1.00 54.88 101 GLU A N 1
ATOM 744 C CA . GLU A 1 101 ? 12.019 -10.535 -1.652 1.00 54.88 101 GLU A CA 1
ATOM 745 C C . GLU A 1 101 ? 11.341 -11.142 -0.412 1.00 54.88 101 GLU A C 1
ATOM 747 O O . GLU A 1 101 ? 10.213 -10.78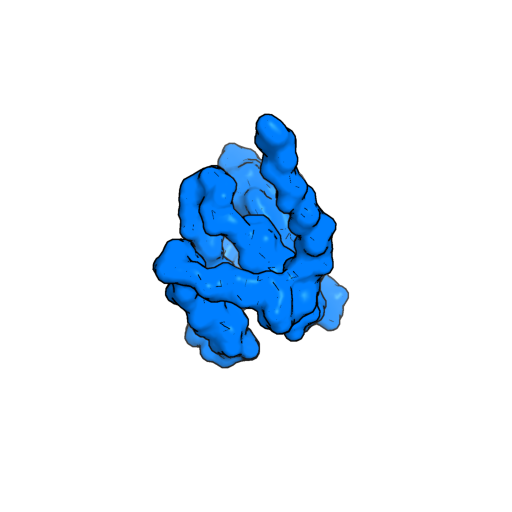6 -0.077 1.00 54.88 101 GLU A O 1
ATOM 752 N N . GLY A 1 102 ? 12.052 -12.010 0.321 1.00 52.47 102 GLY A N 1
ATOM 753 C CA . GLY A 1 102 ? 11.562 -12.655 1.543 1.00 52.47 102 GLY A CA 1
ATOM 754 C C . GLY A 1 102 ? 11.128 -11.679 2.643 1.00 52.47 102 GLY A C 1
ATOM 755 O O . GLY A 1 102 ? 10.254 -12.010 3.438 1.00 52.47 102 GLY A O 1
ATOM 756 N N . SER A 1 103 ? 11.669 -10.459 2.671 1.00 52.72 103 SER A N 1
ATOM 757 C CA . SER A 1 103 ? 11.289 -9.441 3.656 1.00 52.72 103 SER A CA 1
ATOM 758 C C . SER A 1 103 ? 9.916 -8.811 3.385 1.00 52.72 103 SER A C 1
ATOM 760 O O . SER A 1 103 ? 9.316 -8.283 4.317 1.00 52.72 103 SER A O 1
ATOM 762 N N . LEU A 1 104 ? 9.389 -8.891 2.154 1.00 53.94 104 LEU A N 1
ATOM 763 C CA . LEU A 1 104 ? 8.043 -8.401 1.812 1.00 53.94 104 LEU A CA 1
ATOM 764 C C . LEU A 1 104 ? 6.934 -9.369 2.242 1.00 53.94 104 LEU A C 1
ATOM 766 O O . LEU A 1 104 ? 5.824 -8.934 2.533 1.00 53.94 104 LEU A O 1
ATOM 770 N N . PHE A 1 105 ? 7.229 -10.671 2.302 1.00 50.69 105 PHE A N 1
ATOM 771 C CA . PHE A 1 105 ? 6.256 -11.715 2.654 1.00 50.69 105 PHE A CA 1
ATOM 772 C C . PHE A 1 105 ? 6.087 -11.925 4.168 1.00 50.69 105 PHE A C 1
ATOM 774 O O . PHE A 1 105 ? 5.222 -12.693 4.584 1.00 50.69 105 PHE A O 1
ATOM 781 N N . HIS A 1 106 ? 6.909 -11.262 4.987 1.00 53.03 106 HIS A N 1
ATOM 782 C CA . HIS A 1 106 ? 6.852 -11.307 6.454 1.00 53.03 106 HIS A CA 1
ATOM 783 C C . HIS A 1 106 ? 6.424 -9.971 7.090 1.00 53.03 106 HIS A C 1
ATOM 785 O O . HIS A 1 106 ? 6.599 -9.800 8.300 1.00 53.03 106 HIS A O 1
ATOM 791 N N . LEU A 1 107 ? 5.921 -9.029 6.280 1.00 53.00 107 LEU A N 1
ATOM 792 C CA . LEU A 1 107 ? 5.257 -7.814 6.771 1.00 53.00 107 LEU A CA 1
ATOM 793 C C . LEU A 1 107 ? 3.999 -8.162 7.563 1.00 53.00 107 LEU A C 1
ATOM 795 O O . LEU A 1 107 ? 3.431 -9.235 7.275 1.00 53.00 107 LEU A O 1
#

Foldseek 3Di:
DDDPPPPPVCLEPVSDDDDPLCVVVVVQLVCPPVDPDNDDDDDDDPPSCPVVSLSNSCSVQVAAEDEQALPDDLDVCVRCVPGPHYHYHPVVNNVVSPRDPVSVRVD

Radius of gyration: 15.15 Å; chains: 1; bounding box: 34×36×44 Å

Sequence (107 aa):
MPLPLGHRSALGREDFLVAPGNEEAVAWLDRWPDWPSPALLLHGPPGCGKSHLAQVFAATSGARVITGTPDLVLHPPTLLNGVRAVVIDDVDRALEAGVAEGSLFHL